Protein AF-A0A2S7A6S8-F1 (afdb_monomer_lite)

Foldseek 3Di:
DQADWDWDWAADPVCNVDHTDIDTDRLVCLVVWAADPDQAWIDRPPDIDGHDPDGPVVVSVVSNVVSVVVRVVVVVVVVVVVVVVVPPD

pLDDT: mean 70.32, std 10.65, range [45.47, 86.25]

Organism: NCBI:txid487867

Sequence (89 aa):
MMQGYVLAMLHSDAQPDASPVLIACEATGFDDILPGGDAQSVVLGRLHVCMRVDAAVDVLSWLRKQARAAGAARRTRRVQSRIQKTGAT

Radius of gyration: 17.16 Å; chains: 1; bounding box: 40×27×48 Å

Secondary structure (DSSP, 8-state):
--PPEEEEEE--SS-TTSPPEEEEEETTTTTTEEE-SSTTEEEETTEEEE-SSS-HHHHHHHHHHHHHHHHHHHHHHHHHHHHHHHS--

Structure (mmCIF, N/CA/C/O backbone):
data_AF-A0A2S7A6S8-F1
#
_entry.id   AF-A0A2S7A6S8-F1
#
loop_
_atom_site.group_PDB
_atom_site.id
_atom_site.type_symbol
_atom_site.label_atom_id
_atom_site.label_alt_id
_atom_site.label_comp_id
_atom_site.label_asym_id
_atom_site.label_entity_id
_atom_site.label_seq_id
_atom_site.pdbx_PDB_ins_code
_atom_site.Cartn_x
_atom_site.Cartn_y
_atom_site.Cartn_z
_atom_site.occupancy
_atom_site.B_iso_or_equiv
_atom_site.auth_seq_id
_atom_site.auth_comp_id
_atom_site.auth_asym_id
_atom_site.auth_atom_id
_atom_site.pdbx_PDB_model_num
ATOM 1 N N . MET A 1 1 ? -21.672 2.378 10.283 1.00 45.47 1 MET A N 1
ATOM 2 C CA . MET A 1 1 ? -20.444 2.291 11.103 1.00 45.47 1 MET A CA 1
ATOM 3 C C . MET A 1 1 ? -19.306 2.873 10.273 1.00 45.47 1 MET A C 1
ATOM 5 O O . MET A 1 1 ? -18.896 2.202 9.349 1.00 45.47 1 MET A O 1
ATOM 9 N N . MET A 1 2 ? -18.832 4.102 10.514 1.00 48.03 2 MET A N 1
ATOM 10 C CA . MET A 1 2 ? -17.641 4.590 9.792 1.00 48.03 2 MET A CA 1
ATOM 11 C C . MET A 1 2 ? -16.415 3.904 10.376 1.00 48.03 2 MET A C 1
ATOM 13 O O . MET A 1 2 ? -16.109 4.120 11.559 1.00 48.03 2 MET A O 1
ATOM 17 N N . GLN A 1 3 ? -15.767 3.042 9.602 1.00 59.06 3 GLN A N 1
ATOM 18 C CA . GLN A 1 3 ? -14.517 2.408 9.998 1.00 59.06 3 GLN A CA 1
ATOM 19 C C . GLN A 1 3 ? -13.399 3.469 9.972 1.00 59.06 3 GLN A C 1
ATOM 21 O O . GLN A 1 3 ? -13.589 4.569 9.460 1.00 59.06 3 GLN A O 1
ATOM 26 N N . GLY A 1 4 ? -12.315 3.261 10.725 1.00 61.84 4 GLY A N 1
ATOM 27 C CA . GLY A 1 4 ? -11.238 4.262 10.778 1.00 61.84 4 GLY A CA 1
ATOM 28 C C . GLY A 1 4 ? -10.555 4.374 9.416 1.00 61.84 4 GLY A C 1
ATOM 29 O O . GLY A 1 4 ? -10.503 3.378 8.707 1.00 61.84 4 GLY A O 1
ATOM 30 N N . TYR A 1 5 ? -10.023 5.543 9.070 1.00 62.62 5 TYR A N 1
ATOM 31 C CA . TYR A 1 5 ? -9.159 5.701 7.900 1.00 62.62 5 TYR A CA 1
ATOM 32 C C . TYR A 1 5 ? -7.703 5.753 8.355 1.00 62.62 5 TYR A C 1
ATOM 34 O O . TYR A 1 5 ? -7.399 6.358 9.386 1.00 62.62 5 TYR A O 1
ATOM 42 N N . VAL A 1 6 ? -6.813 5.129 7.593 1.00 66.44 6 VAL A N 1
ATOM 43 C CA . VAL A 1 6 ? -5.373 5.376 7.667 1.00 66.44 6 VAL A CA 1
ATOM 44 C C . VAL A 1 6 ? -5.031 6.303 6.514 1.00 66.44 6 VAL A C 1
ATOM 46 O O . VAL A 1 6 ? -5.363 6.018 5.363 1.00 66.44 6 VAL A O 1
ATOM 49 N N . LEU A 1 7 ? -4.391 7.419 6.842 1.00 66.44 7 LEU A N 1
ATOM 50 C CA . LEU A 1 7 ? -3.892 8.370 5.862 1.00 66.44 7 LEU A CA 1
ATOM 51 C C . LEU A 1 7 ? -2.410 8.076 5.621 1.00 66.44 7 LEU A C 1
ATOM 53 O O . LEU A 1 7 ? -1.632 8.046 6.575 1.00 66.44 7 LEU A O 1
ATOM 57 N N . ALA A 1 8 ? -2.030 7.864 4.366 1.00 69.56 8 ALA A N 1
ATOM 58 C CA . ALA A 1 8 ? -0.642 7.777 3.939 1.00 69.56 8 ALA A CA 1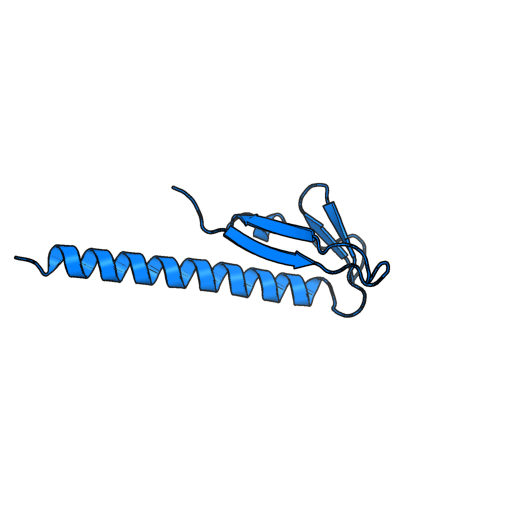
ATOM 59 C C . ALA A 1 8 ? -0.354 8.904 2.946 1.00 69.56 8 ALA A C 1
ATOM 61 O O . ALA A 1 8 ? -1.146 9.160 2.041 1.00 69.56 8 ALA A O 1
ATOM 62 N N . MET A 1 9 ? 0.775 9.580 3.129 1.00 75.88 9 MET A N 1
ATOM 63 C CA . MET A 1 9 ? 1.264 10.596 2.207 1.00 75.88 9 MET A CA 1
ATOM 64 C C . MET A 1 9 ? 2.460 10.017 1.465 1.00 75.88 9 MET A C 1
ATOM 66 O O . MET A 1 9 ? 3.440 9.619 2.092 1.00 75.88 9 MET A O 1
ATOM 70 N N . LEU A 1 10 ? 2.354 9.927 0.144 1.00 73.56 10 LEU A N 1
ATOM 71 C CA . LEU A 1 10 ? 3.396 9.389 -0.717 1.00 73.56 10 LEU A CA 1
ATOM 72 C C . LEU A 1 10 ? 4.089 10.530 -1.451 1.00 73.56 10 LEU A C 1
ATOM 74 O O . LEU A 1 10 ? 3.440 11.329 -2.128 1.00 73.56 10 LEU A O 1
ATOM 78 N N . HIS A 1 11 ? 5.412 10.575 -1.336 1.00 71.69 11 HIS A N 1
ATOM 79 C CA . HIS A 1 11 ? 6.256 11.482 -2.101 1.00 71.69 11 HIS A CA 1
ATOM 80 C C . HIS A 1 11 ? 6.841 10.730 -3.294 1.00 71.69 11 HIS A C 1
ATOM 82 O O . HIS A 1 11 ? 7.326 9.607 -3.150 1.00 71.69 11 HIS A O 1
ATOM 88 N N . SER A 1 12 ? 6.771 11.342 -4.477 1.00 67.81 12 SER A N 1
ATOM 89 C CA . SER A 1 12 ? 7.410 10.788 -5.666 1.00 67.81 12 SER A CA 1
ATOM 90 C C . SER A 1 12 ? 8.894 11.094 -5.618 1.00 67.81 12 SER A C 1
ATOM 92 O O . SER A 1 12 ? 9.296 12.251 -5.671 1.00 67.81 12 SER A O 1
ATOM 94 N N . ASP A 1 13 ? 9.715 10.057 -5.576 1.00 69.69 13 ASP A N 1
ATOM 95 C CA . ASP A 1 13 ? 11.159 10.254 -5.586 1.00 69.69 13 ASP A CA 1
ATOM 96 C C . ASP A 1 13 ? 11.715 10.537 -6.996 1.00 69.69 13 ASP A C 1
ATOM 98 O O . ASP A 1 13 ? 12.772 11.137 -7.158 1.00 69.69 13 ASP A O 1
ATOM 102 N N . ALA A 1 14 ? 10.973 10.160 -8.045 1.00 69.94 14 ALA A N 1
ATOM 103 C CA . ALA A 1 14 ? 11.294 10.527 -9.427 1.00 69.94 14 ALA A CA 1
ATOM 104 C C . ALA A 1 14 ? 10.883 11.971 -9.769 1.00 69.94 14 ALA A C 1
ATOM 106 O O . ALA A 1 14 ? 11.362 12.534 -10.751 1.00 69.94 14 ALA A O 1
ATOM 107 N N . GLN A 1 15 ? 9.970 12.554 -8.988 1.00 73.25 15 GLN A N 1
ATOM 108 C CA . GLN A 1 15 ? 9.488 13.925 -9.147 1.00 73.25 15 GLN A CA 1
ATOM 109 C C . GLN A 1 15 ? 9.404 14.590 -7.766 1.00 73.25 15 GLN A C 1
ATOM 111 O O . GLN A 1 15 ? 8.303 14.746 -7.235 1.00 73.25 15 GLN A O 1
ATOM 116 N N . PRO A 1 16 ? 10.549 14.964 -7.172 1.00 69.75 16 PRO A N 1
ATOM 117 C CA . PRO A 1 16 ? 10.598 15.487 -5.806 1.00 69.75 16 PRO A CA 1
ATOM 118 C C . PRO A 1 16 ? 9.817 16.798 -5.629 1.00 69.75 16 PRO A C 1
ATOM 120 O O . PRO A 1 16 ? 9.320 17.067 -4.539 1.00 69.75 16 PRO A O 1
ATOM 123 N N . ASP A 1 17 ? 9.654 17.575 -6.705 1.00 79.75 17 ASP A N 1
ATOM 124 C CA . ASP A 1 17 ? 8.894 18.832 -6.707 1.00 79.75 17 ASP A CA 1
ATOM 125 C C . ASP A 1 17 ? 7.384 18.634 -6.934 1.00 79.75 17 ASP A C 1
ATOM 127 O O . ASP A 1 17 ? 6.602 19.585 -6.849 1.00 79.75 17 ASP A O 1
ATOM 131 N N . ALA A 1 18 ? 6.944 17.410 -7.244 1.00 76.44 18 ALA A N 1
ATOM 132 C CA . ALA A 1 18 ? 5.527 17.120 -7.392 1.00 76.44 18 ALA A CA 1
ATOM 133 C C . ALA A 1 18 ? 4.833 17.143 -6.026 1.00 76.44 18 ALA A C 1
ATOM 135 O O . ALA A 1 18 ? 5.364 16.684 -5.013 1.00 76.44 18 ALA A O 1
ATOM 136 N N . SER A 1 19 ? 3.599 17.650 -6.007 1.00 72.62 19 SER A N 1
ATOM 137 C CA . SER A 1 19 ? 2.790 17.631 -4.789 1.00 72.62 19 SER A CA 1
ATOM 138 C C . SER A 1 19 ? 2.584 16.188 -4.309 1.00 72.62 19 SER A C 1
ATOM 140 O O . SER A 1 19 ? 2.260 15.320 -5.126 1.00 72.62 19 SER A O 1
ATOM 142 N N . PRO A 1 20 ? 2.755 15.911 -3.004 1.00 70.00 20 PRO A N 1
ATOM 143 C CA . PRO A 1 20 ? 2.606 14.565 -2.478 1.00 70.00 20 PRO A CA 1
ATOM 144 C C . PRO A 1 20 ? 1.171 14.067 -2.635 1.00 70.00 20 PRO A C 1
ATOM 146 O O . PRO A 1 20 ? 0.204 14.822 -2.514 1.00 70.00 20 PRO A O 1
ATOM 149 N N . VAL A 1 21 ? 1.030 12.766 -2.869 1.00 68.25 21 VAL A N 1
ATOM 150 C CA . VAL A 1 21 ? -0.277 12.126 -3.015 1.00 68.25 21 VAL A CA 1
ATOM 151 C C . VAL A 1 21 ? -0.758 11.671 -1.643 1.00 68.25 21 VAL A C 1
ATOM 153 O O . VAL A 1 21 ? -0.101 10.873 -0.976 1.00 68.25 21 VAL A O 1
ATOM 156 N N . LEU A 1 22 ? -1.924 12.166 -1.227 1.00 63.66 22 LEU A N 1
ATOM 157 C CA . LEU A 1 22 ? -2.611 11.704 -0.024 1.00 63.66 22 LEU A CA 1
ATOM 158 C C . LEU A 1 22 ? -3.548 10.551 -0.373 1.00 63.66 22 LEU A C 1
ATOM 160 O O . LEU A 1 22 ? -4.476 10.707 -1.165 1.00 63.66 22 LEU A O 1
ATOM 164 N N . ILE A 1 23 ? -3.328 9.405 0.260 1.00 68.56 23 ILE A N 1
ATOM 165 C CA . ILE A 1 23 ? -4.176 8.226 0.131 1.00 68.56 23 ILE A CA 1
ATOM 166 C C . ILE A 1 23 ? -4.863 7.979 1.470 1.00 68.56 23 ILE A C 1
ATOM 168 O O . ILE A 1 23 ? -4.213 7.770 2.495 1.00 68.56 23 ILE A O 1
ATOM 172 N N . ALA A 1 24 ? -6.194 7.995 1.451 1.00 69.62 24 ALA A N 1
ATOM 173 C CA . ALA A 1 24 ? -7.022 7.591 2.576 1.00 69.62 24 ALA A CA 1
ATOM 174 C C . ALA A 1 24 ? -7.529 6.167 2.336 1.00 69.62 24 ALA A C 1
ATOM 176 O O . ALA A 1 24 ? -8.411 5.951 1.507 1.00 69.62 24 ALA A O 1
ATOM 177 N N . CYS A 1 25 ? -6.993 5.202 3.076 1.00 66.56 25 CYS A N 1
ATOM 178 C CA . CYS A 1 25 ? -7.461 3.821 3.034 1.00 66.56 25 CYS A CA 1
ATOM 179 C C . CYS A 1 25 ? -8.373 3.554 4.226 1.00 66.56 25 CYS A C 1
ATOM 181 O O . CYS A 1 25 ? -8.016 3.861 5.367 1.00 66.56 25 CYS A O 1
ATOM 183 N N . GLU A 1 26 ? -9.540 2.954 3.992 1.00 65.81 26 GLU A N 1
ATOM 184 C CA . GLU A 1 26 ? -10.338 2.409 5.091 1.00 65.81 26 GLU A CA 1
ATOM 185 C C . GLU A 1 26 ? -9.510 1.320 5.795 1.00 65.81 26 GLU A C 1
ATOM 187 O O . GLU A 1 26 ? -8.847 0.513 5.148 1.00 65.81 26 GLU A O 1
ATOM 192 N N . ALA A 1 27 ? -9.472 1.318 7.128 1.00 60.59 27 ALA A N 1
ATOM 193 C CA . ALA A 1 27 ? -8.527 0.504 7.898 1.00 60.59 27 ALA A CA 1
ATOM 194 C C . ALA A 1 27 ? -8.712 -1.016 7.712 1.00 60.59 27 ALA A C 1
ATOM 196 O O . ALA A 1 27 ? -7.810 -1.779 8.049 1.00 60.59 27 ALA A O 1
ATOM 197 N N . THR A 1 28 ? -9.858 -1.455 7.192 1.00 54.03 28 THR A N 1
ATOM 198 C CA . THR A 1 28 ? -10.137 -2.845 6.788 1.00 54.03 28 THR A CA 1
ATOM 199 C C . THR A 1 28 ? -9.754 -3.147 5.339 1.00 54.03 28 THR A C 1
ATOM 201 O O . THR A 1 28 ? -9.565 -4.307 5.010 1.00 54.03 28 THR A O 1
ATOM 204 N N . GLY A 1 29 ? -9.552 -2.128 4.500 1.00 62.25 29 GLY A N 1
ATOM 205 C CA . GLY A 1 29 ? -9.123 -2.261 3.104 1.00 62.25 29 GLY A CA 1
ATOM 206 C C . GLY A 1 29 ? -7.614 -2.466 2.924 1.00 62.25 29 GLY A C 1
ATOM 207 O O . GLY A 1 29 ? -7.127 -2.491 1.801 1.00 62.25 29 GLY A O 1
ATOM 208 N N . PHE A 1 30 ? -6.841 -2.609 4.010 1.00 67.62 30 PHE A N 1
ATOM 209 C CA . PHE A 1 30 ? -5.411 -2.960 3.924 1.00 67.62 30 PHE A CA 1
ATOM 210 C C . PHE A 1 30 ? -5.169 -4.428 3.557 1.00 67.62 30 PHE A C 1
ATOM 212 O O . PHE A 1 30 ? -4.054 -4.787 3.165 1.00 67.62 30 PHE A O 1
ATOM 219 N N . ASP A 1 31 ? -6.185 -5.278 3.697 1.00 67.69 31 ASP A N 1
ATOM 220 C CA . ASP A 1 31 ? -6.133 -6.651 3.197 1.00 67.69 31 ASP A CA 1
ATOM 221 C C . ASP A 1 31 ? -6.239 -6.685 1.660 1.00 67.69 31 ASP A C 1
ATOM 223 O O . ASP A 1 31 ? -5.662 -7.574 1.039 1.00 67.69 31 ASP A O 1
ATOM 227 N N . ASP A 1 32 ? -6.837 -5.653 1.048 1.00 71.75 32 ASP A N 1
ATOM 228 C CA . ASP A 1 32 ? -6.944 -5.489 -0.410 1.00 71.75 32 ASP A CA 1
ATOM 229 C C . ASP A 1 32 ? -5.677 -4.892 -1.051 1.00 71.75 32 ASP A C 1
ATOM 231 O O . ASP A 1 32 ? -5.593 -4.758 -2.274 1.00 71.75 32 ASP A O 1
ATOM 235 N N . ILE A 1 33 ? -4.680 -4.526 -0.236 1.00 77.75 33 ILE A N 1
ATOM 236 C CA . ILE A 1 33 ? -3.368 -4.098 -0.723 1.00 77.75 33 ILE A CA 1
ATOM 237 C C . ILE A 1 33 ? -2.516 -5.333 -0.969 1.00 77.75 33 ILE A C 1
ATOM 239 O O . ILE A 1 33 ? -2.176 -6.075 -0.038 1.00 77.75 33 ILE A O 1
ATOM 243 N N . LEU A 1 34 ? -2.134 -5.516 -2.227 1.00 81.25 34 LEU A N 1
ATOM 244 C CA . LEU A 1 34 ? -1.351 -6.658 -2.676 1.00 81.25 34 LEU A CA 1
ATOM 245 C C . LEU A 1 34 ? 0.081 -6.231 -3.014 1.00 81.25 34 LEU A C 1
ATOM 247 O O . LEU A 1 34 ? 0.283 -5.101 -3.466 1.00 81.25 34 LEU A O 1
ATOM 251 N N . PRO A 1 35 ? 1.083 -7.108 -2.825 1.00 82.25 35 PRO A N 1
ATOM 252 C CA . PRO A 1 35 ? 2.378 -6.912 -3.463 1.00 82.25 35 PRO A CA 1
ATOM 253 C C . PRO A 1 35 ? 2.196 -6.890 -4.986 1.00 82.25 35 PRO A C 1
ATOM 255 O O . PRO A 1 35 ? 1.342 -7.594 -5.531 1.00 82.25 35 PRO A O 1
ATOM 258 N N . GLY A 1 36 ? 2.975 -6.054 -5.664 1.00 79.88 36 GLY A N 1
ATOM 259 C CA . GLY A 1 36 ? 3.038 -6.031 -7.117 1.00 79.88 36 GLY A CA 1
ATOM 260 C C . GLY A 1 36 ? 3.791 -7.238 -7.676 1.00 79.88 36 GLY A C 1
ATOM 261 O O . GLY A 1 36 ? 4.128 -8.186 -6.967 1.00 79.88 36 GLY A O 1
ATOM 262 N N . GLY A 1 37 ? 4.065 -7.199 -8.980 1.00 82.44 37 GLY A N 1
ATOM 263 C CA . GLY A 1 37 ? 4.840 -8.245 -9.659 1.00 82.44 37 GLY A CA 1
ATOM 264 C C . GLY A 1 37 ? 6.335 -8.241 -9.316 1.00 82.44 37 GLY A C 1
ATOM 265 O O . GLY A 1 37 ? 7.072 -9.090 -9.813 1.00 82.44 37 GLY A O 1
ATOM 266 N N . ASP A 1 38 ? 6.786 -7.290 -8.496 1.00 85.12 38 ASP A N 1
ATOM 267 C CA . ASP A 1 38 ? 8.177 -7.087 -8.109 1.00 85.12 38 ASP A CA 1
ATOM 268 C C . ASP A 1 38 ? 8.324 -6.892 -6.584 1.00 85.12 38 ASP A C 1
ATOM 270 O O . ASP A 1 38 ? 7.347 -6.835 -5.837 1.00 85.12 38 ASP A O 1
ATOM 274 N N . ALA A 1 39 ? 9.569 -6.818 -6.103 1.00 86.25 39 ALA A N 1
ATOM 275 C CA . ALA A 1 39 ? 9.877 -6.704 -4.673 1.00 86.25 39 ALA A CA 1
ATOM 276 C C . ALA A 1 39 ? 9.642 -5.298 -4.079 1.00 86.25 39 ALA A C 1
ATOM 278 O O . ALA A 1 39 ? 9.772 -5.109 -2.868 1.00 86.25 39 ALA A O 1
ATOM 279 N N . GLN A 1 40 ? 9.350 -4.307 -4.916 1.00 85.19 40 GLN A N 1
ATOM 280 C CA . GLN A 1 40 ? 9.378 -2.880 -4.608 1.00 85.19 40 GLN A CA 1
ATOM 281 C C . GLN A 1 40 ? 8.059 -2.184 -4.954 1.00 85.19 40 GLN A C 1
ATOM 283 O O . GLN A 1 40 ? 7.982 -0.964 -4.893 1.00 85.19 40 GLN A O 1
ATOM 288 N N . SER A 1 41 ? 6.999 -2.907 -5.301 1.00 83.75 41 SER A N 1
ATOM 289 C CA . SER A 1 41 ? 5.711 -2.299 -5.608 1.00 83.75 41 SER A CA 1
ATOM 290 C C . SER A 1 41 ? 4.553 -2.924 -4.849 1.00 83.75 41 SER 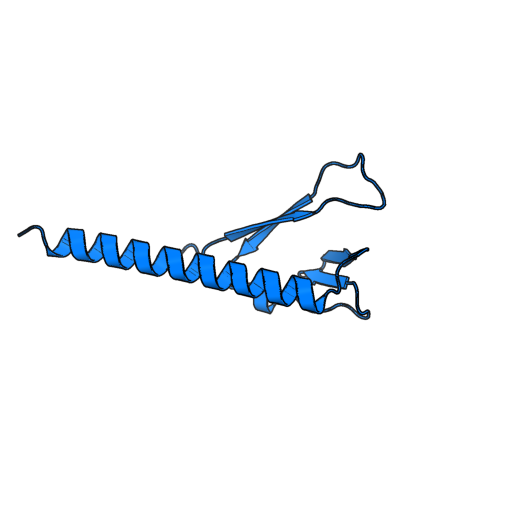A C 1
ATOM 292 O O . SER A 1 41 ? 4.569 -4.091 -4.458 1.00 83.75 41 SER A O 1
ATOM 294 N N . VAL A 1 42 ? 3.526 -2.110 -4.620 1.00 84.88 42 VAL A N 1
ATOM 295 C CA . VAL A 1 42 ? 2.231 -2.537 -4.087 1.00 84.88 42 VAL A CA 1
ATOM 296 C C . VAL A 1 42 ? 1.109 -2.031 -4.982 1.00 84.88 42 VAL A C 1
ATOM 298 O O . VAL A 1 42 ? 1.232 -1.003 -5.653 1.00 84.88 42 VAL A O 1
ATOM 301 N N . VAL A 1 43 ? -0.011 -2.742 -4.962 1.00 81.50 43 VAL A N 1
ATOM 302 C CA . VAL A 1 43 ? -1.211 -2.408 -5.724 1.00 81.50 43 VAL A CA 1
ATOM 303 C C . VAL A 1 43 ? -2.348 -2.083 -4.764 1.00 81.50 43 VAL A C 1
ATOM 305 O O . VAL A 1 43 ? -2.718 -2.904 -3.926 1.00 81.50 43 VAL A O 1
ATOM 308 N N . LEU A 1 44 ? -2.917 -0.884 -4.909 1.00 79.38 44 LEU A N 1
ATOM 309 C CA . LEU A 1 44 ? -4.161 -0.447 -4.270 1.00 79.38 44 LEU A CA 1
ATOM 310 C C . LEU A 1 44 ? -5.265 -0.382 -5.323 1.00 79.38 44 LEU A C 1
ATOM 312 O O . LEU A 1 44 ? -5.406 0.622 -6.026 1.00 79.38 44 LEU A O 1
ATOM 316 N N . GLY A 1 45 ? -6.061 -1.442 -5.451 1.00 76.62 45 GLY A N 1
ATOM 317 C CA . GLY A 1 45 ? -7.096 -1.512 -6.482 1.00 76.62 45 GLY A CA 1
ATOM 318 C C . GLY A 1 45 ? -6.501 -1.369 -7.889 1.00 76.62 45 GLY A C 1
ATOM 319 O O . GLY A 1 45 ? -5.956 -2.323 -8.430 1.00 76.62 45 GLY A O 1
ATOM 320 N N . ARG A 1 46 ? -6.603 -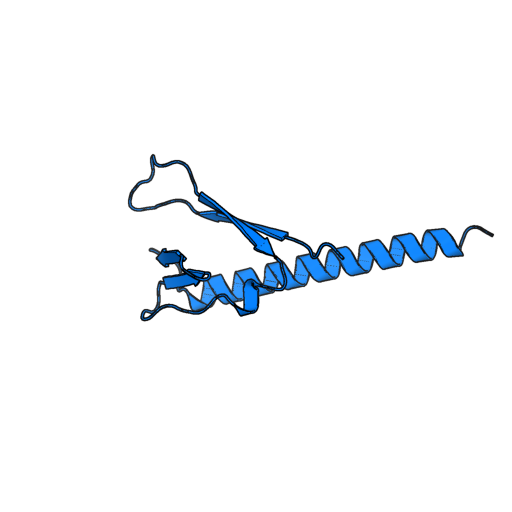0.174 -8.490 1.00 74.62 46 ARG A N 1
ATOM 321 C CA . ARG A 1 46 ? -6.029 0.147 -9.817 1.00 74.62 46 ARG A CA 1
ATOM 322 C C . ARG A 1 46 ? -4.785 1.042 -9.758 1.00 74.62 46 ARG A C 1
ATOM 324 O O . ARG A 1 46 ? -4.250 1.395 -10.805 1.00 74.62 46 ARG A O 1
ATOM 331 N N . LEU A 1 47 ? -4.350 1.438 -8.564 1.00 75.75 47 LEU A N 1
ATOM 332 C CA . LEU A 1 47 ? -3.175 2.275 -8.355 1.00 75.75 47 LEU A CA 1
ATOM 333 C C . LEU A 1 47 ? -1.951 1.398 -8.092 1.00 75.75 47 LEU A C 1
ATOM 335 O O . LEU A 1 47 ? -1.940 0.623 -7.138 1.00 75.75 47 LEU A O 1
ATOM 339 N N . HIS A 1 48 ? -0.917 1.559 -8.912 1.00 77.31 48 HIS A N 1
ATOM 340 C CA . HIS A 1 48 ? 0.381 0.927 -8.706 1.00 77.31 48 HIS A CA 1
ATOM 341 C C . HIS A 1 48 ? 1.317 1.915 -8.011 1.00 77.31 48 HIS A C 1
ATOM 343 O O . HIS A 1 48 ? 1.533 3.019 -8.513 1.00 77.31 48 HIS A O 1
ATOM 349 N N . VAL A 1 49 ? 1.860 1.530 -6.862 1.00 79.00 49 VAL A N 1
ATOM 350 C CA . VAL A 1 49 ? 2.790 2.355 -6.089 1.00 79.00 49 VAL A CA 1
ATOM 351 C C . VAL A 1 49 ? 4.139 1.661 -6.078 1.00 79.00 49 VAL A C 1
ATOM 353 O O . VAL A 1 49 ? 4.275 0.589 -5.496 1.00 79.00 49 VAL A O 1
ATOM 356 N N . CYS A 1 50 ? 5.128 2.283 -6.715 1.00 81.12 50 CYS A N 1
ATOM 357 C CA . CYS A 1 50 ? 6.507 1.812 -6.708 1.00 81.12 50 CYS A CA 1
ATOM 358 C C . CYS A 1 50 ? 7.295 2.509 -5.597 1.00 81.12 50 CYS A C 1
ATOM 360 O O . CYS A 1 50 ? 7.186 3.719 -5.398 1.00 81.12 50 CYS A O 1
ATOM 362 N N . MET A 1 51 ? 8.111 1.737 -4.904 1.00 78.00 51 MET A N 1
ATOM 363 C CA . MET A 1 51 ? 9.039 2.156 -3.868 1.00 78.00 51 MET A CA 1
ATOM 364 C C . MET A 1 51 ? 10.442 2.164 -4.466 1.00 78.00 51 MET A C 1
ATOM 366 O O . MET A 1 51 ? 10.762 1.368 -5.347 1.00 78.00 51 MET A O 1
ATOM 370 N N . ARG A 1 52 ? 11.277 3.106 -4.025 1.00 73.81 52 ARG A N 1
ATOM 371 C CA . ARG A 1 52 ? 12.678 3.168 -4.465 1.00 73.81 52 ARG A CA 1
ATOM 372 C C . ARG A 1 52 ? 13.627 2.509 -3.470 1.00 73.81 52 ARG A C 1
ATOM 374 O O . ARG A 1 52 ? 14.629 1.938 -3.884 1.00 73.81 52 ARG A O 1
ATOM 381 N N . VAL A 1 53 ? 13.343 2.669 -2.178 1.00 76.38 53 VAL A N 1
ATOM 382 C CA . VAL A 1 53 ? 14.266 2.320 -1.091 1.00 76.38 53 VAL A CA 1
ATOM 383 C C . VAL A 1 53 ? 13.760 1.115 -0.307 1.00 76.38 53 VAL A C 1
ATOM 385 O O . VAL A 1 53 ? 14.493 0.144 -0.142 1.00 76.38 53 VAL A O 1
ATOM 388 N N . ASP A 1 54 ? 12.515 1.171 0.163 1.00 81.19 54 ASP A N 1
ATOM 389 C CA . ASP A 1 54 ? 11.958 0.147 1.041 1.00 81.19 54 ASP A CA 1
ATOM 390 C C . ASP A 1 54 ? 11.267 -0.971 0.259 1.00 81.19 54 ASP A C 1
ATOM 392 O O . ASP A 1 54 ? 10.470 -0.714 -0.641 1.00 81.19 54 ASP A O 1
ATOM 396 N N . ALA A 1 55 ? 11.508 -2.223 0.657 1.00 85.00 55 ALA A N 1
ATOM 397 C CA . ALA A 1 55 ? 10.810 -3.361 0.078 1.00 85.00 55 ALA A CA 1
ATOM 398 C C . ALA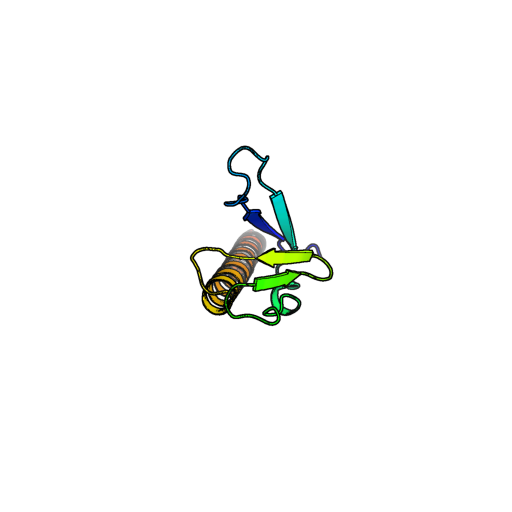 A 1 55 ? 9.301 -3.302 0.357 1.00 85.00 55 ALA A C 1
ATOM 400 O O . ALA A 1 55 ? 8.849 -3.020 1.472 1.00 85.00 55 ALA A O 1
ATOM 401 N N . ALA A 1 56 ? 8.510 -3.676 -0.650 1.00 84.94 56 ALA A N 1
ATOM 402 C CA . ALA A 1 56 ? 7.052 -3.642 -0.592 1.00 84.94 56 ALA A CA 1
ATOM 403 C C . ALA A 1 56 ? 6.483 -4.450 0.582 1.00 84.94 56 ALA A C 1
ATOM 405 O O . ALA A 1 56 ? 5.511 -4.037 1.219 1.00 84.94 56 ALA A O 1
ATOM 406 N N . VAL A 1 57 ? 7.106 -5.591 0.900 1.00 84.50 57 VAL A N 1
ATOM 407 C CA . VAL A 1 57 ? 6.666 -6.474 1.989 1.00 84.50 57 VAL A CA 1
ATOM 408 C C . VAL A 1 57 ? 6.822 -5.824 3.366 1.00 84.50 57 VAL A C 1
ATOM 410 O O . VAL A 1 57 ? 5.954 -5.993 4.230 1.00 84.50 57 VAL A O 1
ATOM 413 N N . ASP A 1 58 ? 7.882 -5.041 3.558 1.00 86.06 58 ASP A N 1
ATOM 414 C CA . ASP A 1 58 ? 8.185 -4.385 4.827 1.00 86.06 58 ASP A CA 1
ATOM 415 C C . ASP A 1 58 ? 7.234 -3.214 5.049 1.00 86.06 58 ASP A C 1
ATOM 417 O O . ASP A 1 58 ? 6.612 -3.098 6.111 1.00 86.06 58 ASP A O 1
ATOM 421 N N . VAL A 1 59 ? 7.022 -2.407 4.007 1.00 80.75 59 VAL A N 1
ATOM 422 C CA . VAL A 1 59 ? 6.076 -1.289 4.054 1.00 80.75 59 VAL A CA 1
ATOM 423 C C . VAL A 1 59 ? 4.646 -1.787 4.262 1.00 80.75 59 VAL A C 1
ATOM 425 O O . VAL A 1 59 ? 3.930 -1.252 5.110 1.00 80.75 59 VAL A O 1
ATOM 428 N N . LEU A 1 60 ? 4.224 -2.849 3.570 1.00 81.75 60 LEU A N 1
ATOM 429 C CA . LEU A 1 60 ? 2.891 -3.432 3.745 1.00 81.75 60 LEU A CA 1
ATOM 430 C C . LEU A 1 60 ? 2.693 -3.994 5.161 1.00 81.75 60 LEU A C 1
ATOM 432 O O . LEU A 1 60 ? 1.642 -3.794 5.780 1.00 81.75 60 LEU A O 1
ATOM 436 N N . SER A 1 61 ? 3.711 -4.660 5.704 1.00 85.00 61 S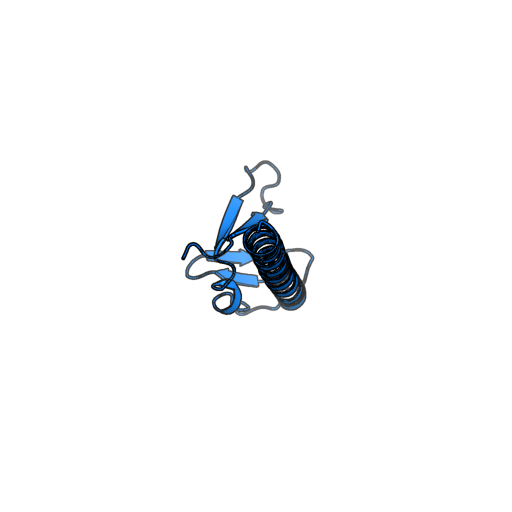ER A N 1
ATOM 437 C CA . SER A 1 61 ? 3.696 -5.166 7.080 1.00 85.00 61 SER A CA 1
ATOM 438 C C . SER A 1 61 ? 3.583 -4.030 8.096 1.00 85.00 61 SER A C 1
ATOM 440 O O . SER A 1 61 ? 2.779 -4.104 9.034 1.00 85.00 61 SER A O 1
ATOM 442 N N . TRP A 1 62 ? 4.335 -2.949 7.890 1.00 84.38 62 TRP A N 1
ATOM 443 C CA . TRP A 1 62 ? 4.272 -1.754 8.723 1.00 84.38 62 TRP A CA 1
ATOM 444 C C . TRP A 1 62 ? 2.896 -1.081 8.653 1.00 84.38 62 TRP A C 1
ATOM 446 O O . TRP A 1 62 ? 2.290 -0.824 9.696 1.00 84.38 62 TRP A O 1
ATOM 456 N N . LEU A 1 63 ? 2.345 -0.881 7.453 1.00 78.25 63 LEU A N 1
ATOM 457 C CA . LEU A 1 63 ? 1.026 -0.278 7.240 1.00 78.25 63 LEU A CA 1
ATOM 458 C C . LEU A 1 63 ? -0.087 -1.064 7.947 1.00 78.25 63 LEU A C 1
ATOM 460 O O . LEU A 1 63 ? -0.896 -0.489 8.680 1.00 78.25 63 LEU A O 1
ATOM 464 N N . ARG A 1 64 ? -0.089 -2.395 7.818 1.00 79.88 64 ARG A N 1
ATOM 465 C CA . ARG A 1 64 ? -1.047 -3.274 8.513 1.00 79.88 64 ARG A CA 1
ATOM 466 C C . ARG A 1 64 ? -0.921 -3.172 10.033 1.00 79.88 64 ARG A C 1
ATOM 468 O O . ARG A 1 64 ? -1.932 -3.178 10.739 1.00 79.88 64 ARG A O 1
ATOM 475 N N . LYS A 1 65 ? 0.301 -3.044 10.560 1.00 81.12 65 LYS A N 1
ATOM 476 C CA . LYS A 1 65 ? 0.538 -2.828 11.996 1.00 81.12 65 LYS A CA 1
ATOM 477 C C . LYS A 1 65 ? -0.073 -1.504 12.467 1.00 81.12 65 LYS A C 1
ATOM 479 O O . LYS A 1 65 ? -0.743 -1.495 13.502 1.00 81.12 65 LYS A O 1
ATOM 484 N N . GLN A 1 66 ? 0.088 -0.425 11.699 1.00 75.75 66 GLN A N 1
ATOM 485 C CA . GLN A 1 66 ? -0.509 0.878 12.017 1.00 75.75 66 GLN A CA 1
ATOM 486 C C . GLN A 1 66 ? -2.042 0.835 11.975 1.00 75.75 66 GLN A C 1
ATOM 488 O O . GLN A 1 66 ? -2.694 1.297 12.913 1.00 75.75 66 GLN A O 1
ATOM 493 N N . ALA A 1 67 ? -2.630 0.209 10.951 1.00 73.62 67 ALA A N 1
ATOM 494 C CA . ALA A 1 67 ? -4.081 0.055 10.832 1.00 73.62 67 ALA A CA 1
ATOM 495 C C . ALA A 1 67 ? -4.683 -0.690 12.039 1.00 73.62 67 ALA A C 1
ATOM 497 O O . ALA A 1 67 ? -5.673 -0.248 12.633 1.00 73.62 67 ALA A O 1
ATOM 498 N N . ARG A 1 68 ? -4.037 -1.783 12.471 1.00 74.75 68 ARG A N 1
ATOM 499 C CA . ARG A 1 68 ? -4.435 -2.543 13.667 1.00 74.75 68 ARG A CA 1
ATOM 500 C C . ARG A 1 68 ? -4.333 -1.704 14.940 1.00 74.75 68 ARG A C 1
ATOM 502 O O . ARG A 1 68 ? -5.264 -1.719 15.746 1.00 74.75 68 ARG A O 1
ATOM 509 N N . ALA A 1 69 ? -3.245 -0.953 15.115 1.00 71.88 69 ALA A N 1
ATOM 510 C CA . ALA A 1 69 ? -3.051 -0.084 16.276 1.00 71.88 69 ALA A CA 1
ATOM 511 C C . ALA A 1 69 ? -4.111 1.032 16.343 1.00 71.88 69 ALA A C 1
ATOM 513 O O . ALA A 1 69 ? -4.719 1.245 17.394 1.00 71.88 69 ALA A O 1
ATOM 514 N N . ALA A 1 70 ? -4.409 1.683 15.215 1.00 67.94 70 ALA A N 1
ATOM 515 C CA . ALA A 1 70 ? -5.455 2.702 15.117 1.00 67.94 70 ALA A CA 1
ATOM 516 C C . ALA A 1 70 ? -6.853 2.128 15.419 1.00 67.94 70 ALA A C 1
ATOM 518 O O . ALA A 1 70 ? -7.645 2.729 16.155 1.00 67.94 70 ALA A O 1
ATOM 519 N N . GLY A 1 71 ? -7.150 0.926 14.912 1.00 65.56 71 GLY A N 1
ATOM 520 C CA . GLY A 1 71 ? -8.376 0.195 15.234 1.00 65.56 71 GLY A CA 1
ATOM 521 C C . GLY A 1 71 ? -8.497 -0.147 16.725 1.00 65.56 71 GLY A C 1
ATOM 522 O O . GLY A 1 71 ? -9.568 0.024 17.318 1.00 65.56 71 GLY A O 1
ATOM 523 N N . ALA A 1 72 ? -7.399 -0.577 17.355 1.00 59.78 72 ALA A N 1
ATOM 524 C CA . ALA A 1 72 ? -7.346 -0.913 18.777 1.00 59.78 72 ALA A CA 1
ATOM 525 C C . ALA A 1 72 ? -7.526 0.322 19.678 1.00 59.78 72 ALA A C 1
ATOM 527 O O . ALA A 1 72 ? -8.369 0.297 20.577 1.00 59.78 72 ALA A O 1
ATOM 528 N N . ALA A 1 73 ? -6.830 1.426 19.392 1.00 61.38 73 ALA A N 1
ATOM 529 C CA . ALA A 1 73 ? -6.961 2.690 20.124 1.00 61.38 73 ALA A CA 1
ATOM 530 C C . ALA A 1 73 ? -8.392 3.261 20.067 1.00 61.38 73 ALA A C 1
ATOM 532 O O . ALA A 1 73 ? -8.902 3.841 21.027 1.00 61.38 73 ALA A O 1
ATOM 533 N N . ARG A 1 74 ? -9.108 3.056 18.956 1.00 59.28 74 ARG A N 1
ATOM 534 C CA . ARG A 1 74 ? -10.522 3.445 18.863 1.00 59.28 74 ARG A CA 1
ATOM 535 C C . ARG A 1 74 ? -11.432 2.545 19.699 1.00 59.28 74 ARG A C 1
ATOM 537 O O . ARG A 1 74 ? -12.418 3.030 20.262 1.00 59.28 74 ARG A O 1
ATOM 544 N N . ARG A 1 75 ? -11.129 1.245 19.781 1.00 57.38 75 ARG A N 1
ATOM 545 C CA . ARG A 1 75 ? -11.881 0.294 20.613 1.00 57.38 75 ARG A CA 1
ATOM 546 C C . ARG A 1 75 ? -11.748 0.653 22.092 1.00 57.38 75 ARG A C 1
ATOM 548 O O . ARG A 1 75 ? -12.769 0.721 22.772 1.00 57.38 75 ARG A O 1
ATOM 555 N N . THR A 1 76 ? -10.544 0.969 22.565 1.00 58.94 76 THR A N 1
ATOM 556 C CA . THR A 1 76 ? -10.317 1.391 23.959 1.00 58.94 76 THR A CA 1
ATOM 557 C C . THR A 1 76 ? -11.035 2.702 24.284 1.00 58.94 76 THR A C 1
ATOM 559 O O . THR A 1 76 ? -11.729 2.770 25.298 1.00 58.94 76 THR A O 1
ATOM 562 N N . ARG A 1 77 ? -11.007 3.698 23.385 1.00 57.28 77 ARG A N 1
ATOM 563 C CA . ARG A 1 77 ? -11.756 4.961 23.556 1.00 57.28 77 ARG A CA 1
ATOM 564 C C . ARG A 1 77 ? -13.268 4.742 23.679 1.00 57.28 77 ARG A C 1
ATOM 566 O O . ARG A 1 77 ? -13.926 5.379 24.499 1.00 57.28 77 ARG A O 1
ATOM 573 N N . ARG A 1 78 ? -13.836 3.817 22.893 1.00 56.34 78 ARG A N 1
ATOM 574 C CA . ARG A 1 78 ? -15.258 3.434 23.010 1.00 56.34 78 ARG A CA 1
ATOM 575 C C . ARG A 1 78 ? -15.570 2.740 24.333 1.00 56.34 78 ARG A C 1
ATOM 577 O O . ARG A 1 78 ? -16.626 3.002 24.901 1.00 56.34 78 ARG A O 1
ATOM 584 N N . VAL A 1 79 ? -14.684 1.867 24.810 1.00 52.34 79 VAL A N 1
ATOM 585 C CA . VAL A 1 79 ? -14.852 1.181 26.100 1.00 52.34 79 VAL A CA 1
ATOM 586 C C . VAL A 1 79 ? -14.813 2.189 27.250 1.00 52.34 79 VAL A C 1
ATOM 588 O O . VAL A 1 79 ? -15.726 2.188 28.068 1.00 52.34 79 VAL A O 1
ATOM 591 N N . GLN A 1 80 ? -13.850 3.115 27.261 1.00 55.66 80 GLN A N 1
ATOM 592 C CA . GLN A 1 80 ? -13.780 4.179 28.271 1.00 55.66 80 GLN A CA 1
ATOM 593 C C . GLN A 1 80 ? -15.028 5.072 28.270 1.00 55.66 80 GLN A C 1
ATOM 595 O O . GLN A 1 80 ? -15.598 5.331 29.326 1.00 55.66 80 GLN A O 1
ATOM 600 N N . SER A 1 81 ? -15.508 5.484 27.091 1.00 53.00 81 SER A N 1
ATOM 601 C CA . SER A 1 81 ? -16.746 6.266 26.972 1.00 53.00 81 SER A CA 1
ATOM 602 C C . SER A 1 81 ? -17.979 5.503 27.472 1.00 53.00 81 SER A C 1
ATOM 604 O O . SER A 1 81 ? -18.851 6.103 28.096 1.00 53.00 81 SER A O 1
ATOM 606 N N . ARG A 1 82 ? -18.061 4.183 27.240 1.00 57.28 82 ARG A N 1
ATOM 607 C CA . ARG A 1 82 ? -19.145 3.354 27.792 1.00 57.28 82 ARG A CA 1
ATOM 608 C C . ARG A 1 82 ? -19.076 3.266 29.311 1.00 57.28 82 ARG A C 1
ATOM 610 O O . ARG A 1 82 ? -20.104 3.466 29.940 1.00 57.28 82 ARG A O 1
ATOM 617 N N . ILE A 1 83 ? -17.892 3.031 29.879 1.00 61.34 83 ILE A N 1
ATOM 618 C CA . ILE A 1 83 ? -17.692 2.931 31.333 1.00 61.34 83 ILE A CA 1
ATOM 619 C C . ILE A 1 83 ? -18.102 4.232 32.033 1.00 61.34 83 ILE A C 1
ATOM 621 O O . ILE A 1 83 ? -18.840 4.179 33.011 1.00 61.34 83 ILE A O 1
ATOM 625 N N . GLN A 1 84 ? -17.715 5.394 31.494 1.00 58.69 84 GLN A N 1
ATOM 626 C CA . GLN A 1 84 ? -18.140 6.697 32.026 1.00 58.69 84 GLN A CA 1
ATOM 627 C C . GLN A 1 84 ? -19.663 6.882 31.992 1.00 58.69 84 GLN A C 1
ATOM 629 O O . GLN A 1 84 ? -20.227 7.505 32.883 1.00 58.69 84 GLN A O 1
ATOM 634 N N . LYS A 1 85 ? -20.339 6.317 30.987 1.00 57.97 85 LYS A N 1
ATOM 635 C CA . LYS A 1 85 ? -21.797 6.406 30.848 1.00 57.97 85 LYS A CA 1
AT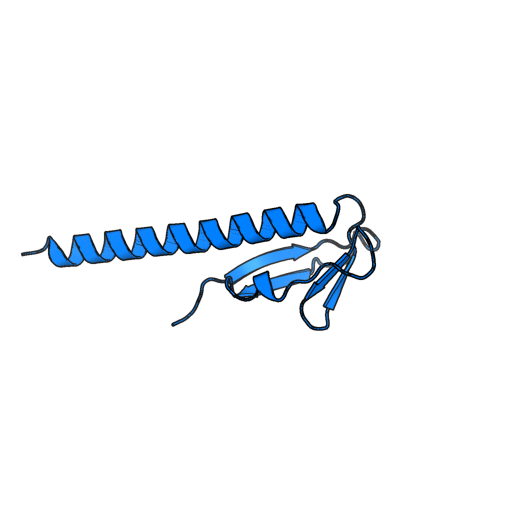OM 636 C C . LYS A 1 85 ? -22.555 5.457 31.786 1.00 57.97 85 LYS A C 1
ATOM 638 O O . LYS A 1 85 ? -23.705 5.726 32.096 1.00 57.97 85 LYS A O 1
ATOM 643 N N . THR A 1 86 ? -21.926 4.367 32.225 1.00 59.88 86 THR A N 1
ATOM 644 C CA . THR A 1 86 ? -22.489 3.407 33.195 1.00 59.88 86 THR A CA 1
ATOM 645 C C . THR A 1 86 ? -22.080 3.667 34.645 1.00 59.88 86 THR A C 1
ATOM 647 O O . THR A 1 86 ? -22.697 3.105 35.536 1.00 59.88 86 THR A O 1
ATOM 650 N N . GLY A 1 87 ? -21.056 4.490 34.895 1.00 53.94 87 GLY A N 1
ATOM 651 C CA . GLY A 1 87 ? -20.631 4.895 36.243 1.00 53.94 87 GLY A CA 1
ATOM 652 C C . GLY A 1 87 ? -21.281 6.186 36.754 1.00 53.94 87 GLY A C 1
ATOM 653 O O . GLY A 1 87 ? -20.907 6.662 37.819 1.00 53.94 87 GLY A O 1
ATOM 654 N N . ALA A 1 88 ? -22.207 6.768 35.987 1.00 51.06 88 ALA A N 1
ATOM 655 C CA . ALA A 1 88 ? -22.998 7.934 36.371 1.00 51.06 88 ALA A CA 1
ATOM 656 C C . ALA A 1 88 ? -24.414 7.489 36.773 1.00 51.06 88 ALA A C 1
ATOM 658 O O . ALA A 1 88 ? -25.373 7.694 36.031 1.00 51.06 88 ALA A O 1
ATOM 659 N N . THR A 1 89 ? -24.516 6.835 37.925 1.00 46.34 89 THR A N 1
ATOM 660 C CA . THR A 1 89 ? -25.758 6.651 38.693 1.00 46.34 89 THR A CA 1
ATOM 661 C C . THR A 1 89 ? -25.423 6.796 40.157 1.00 46.34 89 THR A C 1
ATOM 663 O O . THR A 1 89 ? -24.448 6.125 40.567 1.00 46.34 89 THR A O 1
#